Protein AF-A0AAP0FVP0-F1 (afdb_monomer_lite)

pLDDT: mean 71.21, std 11.7, range [42.75, 89.0]

Organism: NCBI:txid2320716

Secondar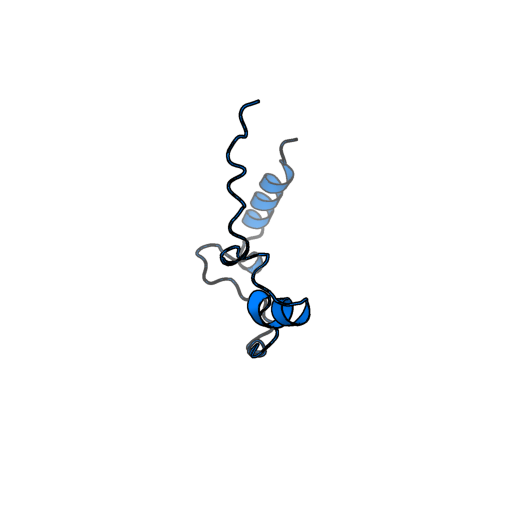y structure (DSSP, 8-state):
----------TTT-TTT--SSHHHHHHHHS--SSPPPPP-S--S----SSSS--GGGS-HHHHHHHHHHHHT---

Sequence (75 aa):
MKKGLMKELPLESSPYVKYADLEDYKDKAYGAHGHRQPVENARTGGATDGPTLSGGDLSPAQVKAADLMNRSGAV

Foldseek 3Di:
DPPPPPVPDPLCPDPPNVAPDDVSCCCPVVVVDPDDDDDPPDPPPDDDPPPDDDPVRDDPVRVVVVVVVVVPPDD

Radius of gyration: 24.07 Å; chains: 1; bounding box: 43×37×58 Å

InterPro domains:
  IPR018930 Late embryogenesis abundant protein, LEA-18 [PF10714] (2-71)

Structure (mmCIF, N/CA/C/O backbone):
data_AF-A0AAP0FVP0-F1
#
_entry.id   AF-A0AAP0FVP0-F1
#
loop_
_atom_site.group_PDB
_atom_site.id
_atom_site.type_symbol
_atom_site.label_atom_id
_atom_site.label_alt_id
_atom_site.label_comp_id
_atom_site.label_asym_id
_atom_site.label_entity_id
_atom_site.label_seq_id
_atom_site.pdbx_PDB_ins_code
_atom_site.Cartn_x
_atom_site.Cartn_y
_atom_site.Cartn_z
_atom_site.occupancy
_atom_site.B_iso_or_equiv
_atom_site.auth_seq_id
_atom_site.auth_comp_id
_atom_site.auth_asym_id
_atom_site.auth_atom_id
_atom_site.pdbx_PDB_model_num
ATOM 1 N N . MET A 1 1 ? -19.552 15.280 34.063 1.00 42.75 1 MET A N 1
ATOM 2 C CA . MET A 1 1 ? -18.580 14.929 33.003 1.00 42.75 1 MET A CA 1
ATOM 3 C C . MET A 1 1 ? -19.325 14.836 31.680 1.00 42.75 1 MET A C 1
ATOM 5 O O . MET A 1 1 ? -20.289 14.084 31.606 1.00 42.75 1 MET A O 1
ATOM 9 N N . LYS A 1 2 ? -18.947 15.626 30.665 1.00 49.22 2 LYS A N 1
ATOM 10 C CA . LYS A 1 2 ? -19.497 15.480 29.309 1.00 49.22 2 LYS A CA 1
ATOM 11 C C . LYS A 1 2 ? -18.977 14.154 28.754 1.00 49.22 2 LYS A C 1
ATOM 13 O O . LYS A 1 2 ? -17.811 14.071 28.386 1.00 49.22 2 LYS A O 1
ATOM 18 N N . LYS A 1 3 ? -19.822 13.119 28.740 1.00 54.34 3 LYS A N 1
ATOM 19 C CA . LYS A 1 3 ? -19.606 11.934 27.906 1.00 54.34 3 LYS A CA 1
ATOM 20 C C . LYS A 1 3 ? -19.731 12.424 26.469 1.00 54.34 3 LYS A C 1
ATOM 22 O O . LYS A 1 3 ? -20.831 12.468 25.927 1.00 54.34 3 LYS A O 1
ATOM 27 N N . GLY A 1 4 ? -18.627 12.916 25.904 1.00 57.06 4 GLY A N 1
ATOM 28 C CA . GLY A 1 4 ? -18.530 13.063 24.462 1.00 57.06 4 GLY A CA 1
ATOM 29 C C . GLY A 1 4 ? -18.970 11.728 23.891 1.00 57.06 4 GLY A C 1
ATOM 30 O O . GLY A 1 4 ? -18.475 10.696 24.345 1.00 57.06 4 GLY A O 1
ATOM 31 N N . LEU A 1 5 ? -19.983 11.753 23.026 1.00 61.16 5 LEU A N 1
ATOM 32 C CA . LEU A 1 5 ? -20.359 10.615 22.207 1.00 61.16 5 LEU A CA 1
ATOM 33 C C . LEU A 1 5 ? -19.048 10.107 21.605 1.00 61.16 5 LEU A C 1
ATOM 35 O O . LEU A 1 5 ? -18.533 10.700 20.658 1.00 61.16 5 LEU A O 1
ATOM 39 N N . MET A 1 6 ? -18.474 9.058 22.188 1.00 60.34 6 MET A N 1
ATOM 40 C CA . MET A 1 6 ? -17.509 8.233 21.494 1.00 60.34 6 MET A CA 1
ATOM 41 C C . MET A 1 6 ? -18.384 7.587 20.433 1.00 60.34 6 MET A C 1
ATOM 43 O O . MET A 1 6 ? -19.004 6.560 20.689 1.00 60.34 6 MET A O 1
ATOM 47 N N . LYS A 1 7 ? -18.613 8.305 19.324 1.00 65.94 7 LYS A N 1
ATOM 48 C CA . LYS A 1 7 ? -19.234 7.749 18.132 1.00 65.94 7 LYS A CA 1
ATOM 49 C C . LYS A 1 7 ? -18.309 6.610 17.782 1.00 65.94 7 LYS A C 1
ATOM 51 O O . LYS A 1 7 ? -17.211 6.845 17.285 1.00 65.94 7 LYS A O 1
ATOM 56 N N . GLU A 1 8 ? -18.713 5.424 18.203 1.00 70.44 8 GLU A N 1
ATOM 57 C CA . GLU A 1 8 ? -18.005 4.198 17.934 1.00 70.44 8 GLU A CA 1
ATOM 58 C C . GLU A 1 8 ? -17.735 4.203 16.435 1.00 70.44 8 GLU A C 1
ATOM 60 O O . GLU A 1 8 ? -18.645 4.433 15.629 1.00 70.44 8 GLU A O 1
ATOM 65 N N . LEU A 1 9 ? -16.451 4.143 16.077 1.00 72.94 9 LEU A N 1
ATOM 66 C CA . LEU A 1 9 ? -16.070 4.107 14.676 1.00 72.94 9 LEU A CA 1
ATOM 67 C C . LEU A 1 9 ? -16.810 2.920 14.068 1.00 72.94 9 LEU A C 1
ATOM 69 O O . LEU A 1 9 ? -16.786 1.848 14.670 1.00 72.94 9 LEU A O 1
ATOM 73 N N . PRO A 1 10 ? -17.504 3.096 12.935 1.00 76.94 10 PRO A N 1
ATOM 74 C CA . PRO A 1 10 ? -18.343 2.043 12.400 1.00 76.94 10 PRO A CA 1
ATOM 75 C C . PRO A 1 10 ? -17.442 0.913 11.899 1.00 76.94 10 PRO A C 1
ATOM 77 O O . PRO A 1 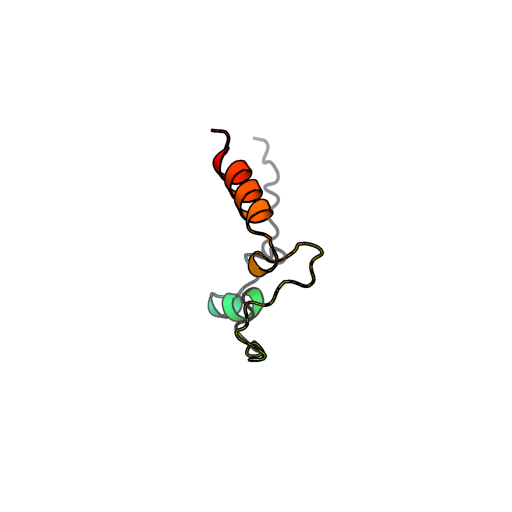10 ? -16.922 0.961 10.782 1.00 76.94 10 PRO A O 1
ATOM 80 N N . LEU A 1 11 ? -17.215 -0.077 12.768 1.00 78.69 11 LEU A N 1
ATOM 81 C CA . LEU A 1 11 ? -16.317 -1.196 12.510 1.00 78.69 11 LEU A CA 1
ATOM 82 C C . LEU A 1 11 ? -16.844 -2.002 11.318 1.00 78.69 11 LEU A C 1
ATOM 84 O O . LEU A 1 11 ? -16.116 -2.221 10.358 1.00 78.69 11 LEU A O 1
ATOM 88 N N . GLU A 1 12 ? -18.147 -2.279 11.289 1.00 75.94 12 GLU A N 1
ATOM 89 C CA . GLU A 1 12 ? -18.793 -3.048 10.215 1.00 75.94 12 GLU A CA 1
ATOM 90 C C . GLU A 1 12 ? -18.638 -2.429 8.814 1.00 75.94 12 GLU A C 1
ATOM 92 O O . GLU A 1 12 ? -18.585 -3.143 7.816 1.00 75.94 12 GLU A O 1
ATOM 97 N N . SER A 1 13 ? -18.544 -1.097 8.710 1.00 79.19 13 SER A N 1
ATOM 98 C C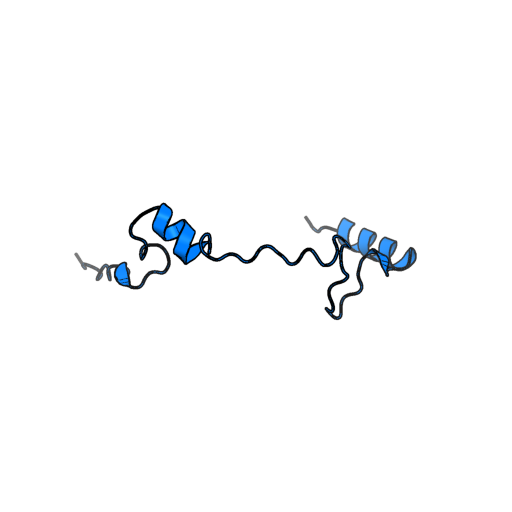A . SER A 1 13 ? -18.333 -0.410 7.426 1.00 79.19 13 SER A CA 1
ATOM 99 C C . SER A 1 13 ? -16.874 -0.035 7.168 1.00 79.19 13 SER A C 1
ATOM 101 O O . SER A 1 13 ? -16.566 0.558 6.133 1.00 79.19 13 SER A O 1
ATOM 103 N N . SER A 1 14 ? -15.972 -0.292 8.114 1.00 79.19 14 SER A N 1
ATOM 104 C C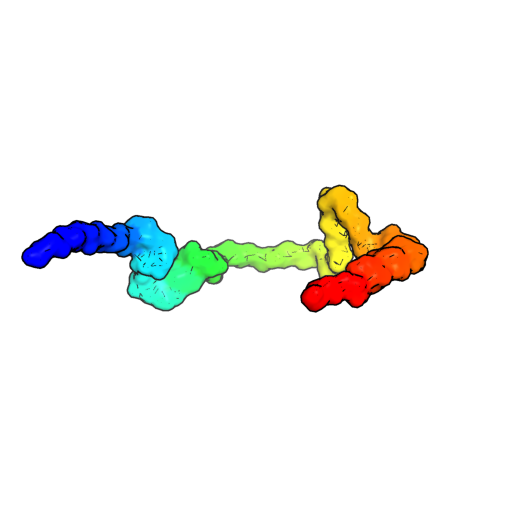A . SER A 1 14 ? -14.581 0.124 7.991 1.00 79.19 14 SER A CA 1
ATOM 105 C C . SER A 1 14 ? -13.831 -0.826 7.053 1.00 79.19 14 SER A C 1
ATOM 107 O O . SER A 1 14 ? -13.852 -2.046 7.240 1.00 79.19 14 SER A O 1
ATOM 109 N N . PRO A 1 15 ? -13.103 -0.297 6.052 1.00 80.75 15 PRO A N 1
ATOM 110 C CA . PRO A 1 15 ? -12.383 -1.118 5.085 1.00 80.75 15 PRO A CA 1
ATOM 111 C C . PRO A 1 15 ? -11.260 -1.955 5.712 1.00 80.75 15 PRO A C 1
ATOM 113 O O . PRO A 1 15 ? -10.748 -2.839 5.030 1.00 80.75 15 PRO A O 1
ATOM 116 N N . TYR A 1 16 ? -10.888 -1.689 6.971 1.00 74.69 16 TYR A N 1
ATOM 117 C CA . TYR A 1 16 ? -9.770 -2.327 7.673 1.00 74.69 16 TYR A CA 1
ATOM 118 C C . TYR A 1 16 ? -10.172 -3.427 8.655 1.00 74.69 16 TYR A C 1
ATOM 120 O O . TYR A 1 16 ? -9.325 -4.234 9.017 1.00 74.69 16 TYR A O 1
ATOM 128 N N . VAL A 1 17 ? -11.430 -3.468 9.095 1.00 80.06 17 VAL A N 1
ATOM 129 C CA . VAL A 1 17 ? -11.893 -4.448 10.102 1.00 80.06 17 VAL A CA 1
ATOM 130 C C . VAL A 1 17 ? -13.039 -5.324 9.593 1.00 80.06 17 VAL A C 1
ATOM 132 O O . VAL A 1 17 ? -13.532 -6.174 10.317 1.00 80.06 17 VAL A O 1
ATOM 135 N N . LYS A 1 18 ? -13.421 -5.166 8.322 1.00 84.81 18 LYS A N 1
ATOM 136 C CA . LYS A 1 18 ? -14.452 -5.963 7.638 1.00 84.81 18 LYS A CA 1
ATOM 137 C C . LYS A 1 18 ? -14.032 -7.401 7.280 1.00 84.81 18 LYS A C 1
ATOM 139 O O . LYS A 1 18 ? -14.736 -8.052 6.509 1.00 84.81 18 LYS A O 1
ATOM 144 N N . TYR A 1 19 ? -12.865 -7.858 7.734 1.00 86.44 19 TYR A N 1
ATOM 145 C CA . TYR A 1 19 ? -12.313 -9.174 7.398 1.00 86.44 19 TYR A CA 1
ATOM 146 C C . TYR A 1 19 ? -12.425 -10.103 8.598 1.00 86.44 19 TYR A C 1
ATOM 148 O O . TYR A 1 19 ? -12.158 -9.687 9.724 1.00 86.44 19 TYR A O 1
ATOM 156 N N . ALA A 1 20 ? -12.814 -11.352 8.348 1.00 88.12 20 ALA A N 1
ATOM 157 C CA . ALA A 1 20 ? -13.019 -12.329 9.415 1.00 88.12 20 ALA A CA 1
ATOM 158 C C . ALA A 1 20 ? -11.694 -12.779 10.053 1.00 88.12 20 ALA A C 1
ATOM 160 O O . ALA A 1 20 ? -11.612 -12.959 11.268 1.00 88.12 20 ALA A O 1
ATOM 161 N N . ASP A 1 21 ? -10.657 -12.940 9.231 1.00 89.00 21 ASP A N 1
ATOM 162 C CA . ASP A 1 21 ? -9.320 -13.363 9.633 1.00 89.00 21 ASP A CA 1
ATOM 163 C C . ASP A 1 21 ? -8.256 -12.913 8.607 1.00 89.00 21 ASP A C 1
ATOM 165 O O . ASP A 1 21 ? -8.525 -12.144 7.676 1.00 89.00 21 ASP A O 1
ATOM 169 N N . LEU A 1 22 ? -7.014 -13.364 8.807 1.00 87.81 22 LEU A N 1
ATOM 170 C CA . LEU A 1 22 ? -5.886 -13.030 7.937 1.00 87.81 22 LEU A CA 1
ATOM 171 C C . LEU A 1 22 ? -5.999 -13.633 6.535 1.00 87.81 22 LEU A C 1
ATOM 173 O O . LEU A 1 22 ? -5.509 -13.019 5.588 1.00 87.81 22 LEU A O 1
ATOM 177 N N . GLU A 1 23 ? -6.602 -14.810 6.388 1.00 87.31 23 GLU A N 1
ATOM 178 C CA . GLU A 1 23 ? -6.757 -15.441 5.077 1.00 87.31 23 GLU A CA 1
ATOM 179 C C . GLU A 1 23 ? -7.847 -14.718 4.275 1.00 87.31 23 GLU A C 1
ATOM 181 O O . GLU A 1 23 ? -7.628 -14.369 3.117 1.00 87.31 23 GLU A O 1
ATOM 186 N N . ASP A 1 24 ? -8.947 -14.331 4.927 1.00 87.88 24 ASP A N 1
ATOM 187 C CA . ASP A 1 24 ? -10.002 -13.502 4.338 1.00 87.88 24 ASP A CA 1
ATOM 188 C C . ASP A 1 24 ? -9.481 -12.130 3.871 1.00 87.88 24 ASP A C 1
ATOM 190 O O . ASP A 1 24 ? -9.858 -11.633 2.806 1.00 87.88 24 ASP A O 1
ATOM 194 N N . TYR A 1 25 ? -8.566 -11.521 4.637 1.00 84.88 25 TYR A N 1
ATOM 195 C CA . TYR A 1 25 ? -7.877 -10.292 4.232 1.00 84.88 25 TYR A CA 1
ATOM 196 C C . TYR A 1 25 ? -7.010 -10.499 2.984 1.00 84.88 25 TYR A C 1
ATOM 198 O O . TYR A 1 25 ? -7.081 -9.701 2.046 1.00 84.88 25 TYR A O 1
ATOM 206 N N . LYS A 1 26 ? -6.197 -11.561 2.938 1.00 83.88 26 LYS A N 1
ATOM 207 C CA . LYS A 1 26 ? -5.349 -11.859 1.772 1.00 83.88 26 LYS A CA 1
ATOM 208 C C . LYS A 1 26 ? -6.193 -12.073 0.517 1.00 83.88 26 LYS A C 1
ATOM 210 O O . LYS A 1 26 ? -5.891 -11.499 -0.529 1.00 83.88 26 LYS A O 1
ATOM 215 N N . ASP A 1 27 ? -7.278 -12.828 0.628 1.00 84.06 27 ASP A N 1
ATOM 216 C CA . ASP A 1 27 ? -8.138 -13.124 -0.512 1.00 84.06 27 ASP A CA 1
ATOM 217 C C . ASP A 1 27 ? -8.887 -11.881 -1.005 1.00 84.06 27 ASP A C 1
ATOM 219 O O . ASP A 1 27 ? -8.819 -11.554 -2.192 1.00 84.06 27 ASP A O 1
ATOM 223 N N . LYS A 1 28 ? -9.561 -11.145 -0.110 1.00 82.06 28 LYS A N 1
ATOM 224 C CA . LYS A 1 28 ? -10.438 -10.022 -0.492 1.00 82.06 28 LYS A CA 1
ATOM 225 C C . LYS A 1 28 ? -9.716 -8.694 -0.698 1.00 82.06 28 LYS A C 1
ATOM 227 O O . LYS A 1 28 ? -10.156 -7.898 -1.525 1.00 82.06 28 LYS A O 1
ATOM 232 N N . ALA A 1 29 ? -8.676 -8.403 0.083 1.00 80.75 29 ALA A N 1
ATOM 233 C CA . ALA A 1 29 ? -7.984 -7.112 0.041 1.00 80.75 29 ALA A CA 1
ATOM 234 C C . ALA A 1 29 ? -6.763 -7.143 -0.877 1.00 80.75 29 ALA A C 1
ATOM 236 O O . ALA A 1 29 ? -6.519 -6.185 -1.608 1.00 80.75 29 ALA A O 1
ATOM 237 N N . TYR A 1 30 ? -6.000 -8.238 -0.839 1.00 78.31 30 TYR A N 1
ATOM 238 C CA . TYR A 1 30 ? -4.797 -8.396 -1.655 1.00 78.31 30 TYR A CA 1
ATOM 239 C C . TYR A 1 30 ? -5.082 -9.076 -3.004 1.00 78.31 30 TYR A C 1
ATOM 241 O O . TYR A 1 30 ? -4.217 -9.095 -3.876 1.00 78.31 30 TYR A O 1
ATOM 249 N N . GLY A 1 31 ? -6.292 -9.616 -3.203 1.00 74.25 31 GLY A N 1
ATOM 250 C CA . GLY A 1 31 ? -6.657 -10.310 -4.438 1.00 74.25 31 GLY A CA 1
ATOM 251 C C . GLY A 1 31 ? -5.876 -11.611 -4.629 1.00 74.25 31 GLY A C 1
ATOM 252 O O . GLY A 1 31 ? -5.569 -11.983 -5.761 1.00 74.25 31 GLY A O 1
ATOM 253 N N . ALA A 1 32 ? -5.520 -12.291 -3.530 1.00 68.81 32 ALA A N 1
ATOM 254 C CA . ALA A 1 32 ? -4.753 -13.536 -3.575 1.00 68.81 32 ALA A CA 1
ATOM 255 C C . ALA A 1 32 ? -5.494 -14.663 -4.322 1.00 68.81 32 ALA A C 1
ATOM 257 O O . ALA A 1 32 ? -4.857 -15.565 -4.872 1.00 68.81 32 ALA A O 1
ATOM 258 N N . HIS A 1 33 ? -6.824 -14.574 -4.421 1.00 71.38 33 HIS A N 1
ATOM 259 C CA . HIS A 1 33 ? -7.647 -15.496 -5.191 1.00 71.38 33 HIS A CA 1
ATOM 260 C C . HIS A 1 33 ? -8.003 -14.936 -6.576 1.00 71.38 33 HIS A C 1
ATOM 262 O O . HIS A 1 33 ? -8.502 -13.821 -6.710 1.00 71.38 33 HIS A O 1
ATOM 268 N N . GLY A 1 34 ? -7.791 -15.735 -7.626 1.00 71.06 34 GLY A N 1
ATOM 269 C CA . GLY A 1 34 ? -8.150 -15.353 -8.996 1.00 71.06 34 GLY A CA 1
ATOM 270 C C . GLY A 1 34 ? -7.201 -14.349 -9.657 1.00 71.06 34 GLY A C 1
ATOM 271 O O . GLY A 1 34 ? -7.534 -13.825 -10.724 1.00 71.06 34 GLY A O 1
ATOM 272 N N . HIS A 1 35 ? -6.018 -14.102 -9.075 1.00 68.19 35 HIS A N 1
ATOM 273 C CA . HIS A 1 35 ? -4.957 -13.368 -9.761 1.00 68.19 35 HIS A CA 1
ATOM 274 C C . HIS A 1 35 ? -4.660 -14.077 -11.092 1.00 68.19 35 HIS A C 1
ATOM 276 O O . HIS A 1 35 ? -4.305 -15.258 -11.140 1.00 68.19 35 HIS A O 1
ATOM 282 N N . ARG A 1 36 ? -4.865 -13.362 -12.201 1.00 71.38 36 ARG A N 1
ATOM 283 C CA . ARG A 1 36 ? -4.347 -13.810 -13.490 1.00 71.38 36 ARG A CA 1
ATOM 284 C C . ARG A 1 36 ? -2.856 -13.548 -13.450 1.00 71.38 36 ARG A C 1
ATOM 286 O O . ARG A 1 36 ? -2.457 -12.423 -13.144 1.00 71.38 36 ARG A O 1
ATOM 293 N N . GLN A 1 37 ? -2.067 -14.572 -13.762 1.00 72.94 37 GLN A N 1
ATOM 294 C CA . GLN A 1 37 ? -0.642 -14.385 -14.004 1.00 72.94 37 GLN A CA 1
ATOM 295 C C . GLN A 1 37 ? -0.480 -13.195 -14.956 1.00 72.94 37 GLN A C 1
ATOM 297 O O . GLN A 1 37 ? -1.236 -13.118 -15.939 1.00 72.94 37 GLN A O 1
ATOM 302 N N . PRO A 1 38 ? 0.4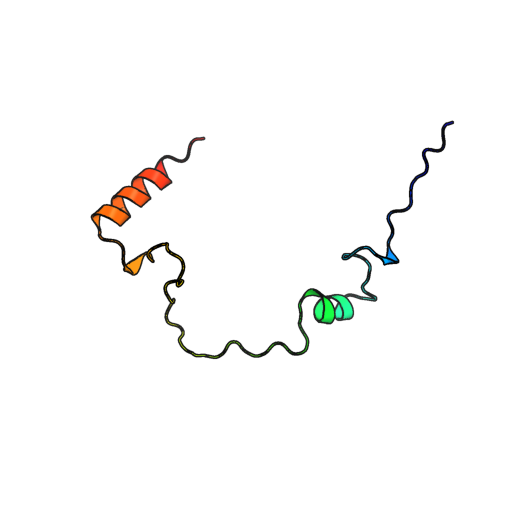35 -12.251 -14.665 1.00 68.19 38 PRO A N 1
ATOM 303 C CA . PRO A 1 38 ? 0.772 -11.211 -15.616 1.00 68.19 38 PRO A CA 1
ATOM 304 C C . PRO A 1 38 ? 1.033 -11.883 -16.955 1.00 68.19 38 PRO A C 1
ATOM 306 O O . PRO A 1 38 ? 1.755 -12.879 -17.022 1.00 68.19 38 PRO A O 1
ATOM 309 N N . VAL A 1 39 ? 0.390 -11.393 -18.011 1.00 72.44 39 VAL A N 1
ATOM 310 C CA . VAL A 1 39 ? 0.662 -11.926 -19.339 1.00 72.44 39 VAL A CA 1
ATOM 311 C C . VAL A 1 39 ? 2.157 -11.723 -19.572 1.00 72.44 39 VAL A C 1
ATOM 313 O O . VAL A 1 39 ? 2.630 -10.591 -19.472 1.00 72.44 39 VAL A O 1
ATOM 316 N N . GLU A 1 40 ? 2.905 -12.794 -19.853 1.00 66.12 40 GLU A N 1
ATOM 317 C CA . GLU A 1 40 ? 4.354 -12.741 -20.111 1.00 66.12 40 GLU A CA 1
ATOM 318 C C . GLU A 1 40 ? 4.688 -12.070 -21.456 1.00 66.12 40 GLU A C 1
ATOM 320 O O . GLU A 1 40 ? 5.644 -12.420 -22.148 1.00 66.12 40 GLU A O 1
ATOM 325 N N . ASN A 1 41 ? 3.905 -11.071 -21.848 1.00 56.72 41 ASN A N 1
ATOM 326 C CA . ASN A 1 41 ? 4.165 -10.268 -23.018 1.00 56.72 41 ASN A CA 1
ATOM 327 C C . ASN A 1 41 ? 5.197 -9.218 -22.627 1.00 56.72 41 ASN A C 1
ATOM 329 O O . ASN A 1 41 ? 4.890 -8.075 -22.309 1.00 56.72 41 ASN A O 1
ATOM 333 N N . ALA A 1 42 ? 6.435 -9.694 -22.691 1.00 54.97 42 ALA A N 1
ATOM 334 C CA . ALA A 1 42 ? 7.672 -8.950 -22.718 1.00 54.97 42 ALA A CA 1
ATOM 335 C C . ALA A 1 42 ? 8.136 -8.388 -21.366 1.00 54.97 42 ALA A C 1
ATOM 337 O O . ALA A 1 42 ? 7.752 -7.320 -20.904 1.00 54.97 42 ALA A O 1
ATOM 338 N N . ARG A 1 43 ? 9.159 -9.055 -20.823 1.00 53.78 43 ARG A N 1
ATOM 339 C CA . ARG A 1 43 ? 10.146 -8.482 -19.894 1.00 53.78 43 ARG A CA 1
ATOM 340 C C . ARG A 1 43 ? 10.984 -7.366 -20.547 1.00 53.78 43 ARG A C 1
ATOM 342 O O . ARG A 1 43 ? 12.122 -7.143 -20.146 1.00 53.78 43 ARG A O 1
ATOM 349 N N . THR A 1 44 ? 10.480 -6.685 -21.571 1.00 55.34 44 THR A N 1
ATOM 350 C CA . THR A 1 44 ? 11.021 -5.385 -21.947 1.00 55.34 44 THR A CA 1
ATOM 351 C C . THR A 1 44 ? 10.454 -4.406 -20.945 1.00 55.34 44 THR A C 1
ATOM 353 O O . THR A 1 44 ? 9.237 -4.293 -20.841 1.00 55.34 44 THR A O 1
ATOM 356 N N . GLY A 1 45 ? 11.326 -3.741 -20.185 1.00 56.75 45 GLY A N 1
ATOM 357 C CA . GLY A 1 45 ? 10.966 -2.550 -19.422 1.00 56.75 45 GLY A CA 1
ATOM 358 C C . GLY A 1 45 ? 10.339 -1.556 -20.388 1.00 56.75 45 GLY A C 1
ATOM 359 O O . GLY A 1 45 ? 11.041 -0.845 -21.099 1.00 56.75 45 GLY A O 1
ATOM 360 N N . GLY A 1 46 ? 9.020 -1.646 -20.515 1.00 52.34 46 GLY A N 1
ATOM 361 C CA . GLY A 1 46 ? 8.251 -0.945 -21.516 1.00 52.34 46 GLY A CA 1
ATOM 362 C C . GLY A 1 46 ? 8.117 0.481 -21.057 1.00 52.34 46 GLY A C 1
ATOM 363 O O . GLY A 1 46 ? 7.625 0.734 -19.954 1.00 52.34 46 GLY A O 1
ATOM 364 N N . ALA A 1 47 ? 8.582 1.388 -21.907 1.00 59.97 47 ALA A N 1
ATOM 365 C CA . ALA A 1 47 ? 8.217 2.775 -21.820 1.00 59.97 47 ALA A CA 1
ATOM 366 C C . ALA A 1 47 ? 6.720 2.876 -21.548 1.00 59.97 47 ALA A C 1
ATOM 368 O O . ALA A 1 47 ? 5.906 2.271 -22.245 1.00 59.97 47 ALA A O 1
ATOM 369 N N . THR A 1 48 ? 6.364 3.564 -20.470 1.00 57.72 48 THR A N 1
ATOM 370 C CA . THR A 1 48 ? 4.960 3.845 -20.201 1.00 57.72 48 THR A CA 1
ATOM 371 C C . THR A 1 48 ? 4.451 4.670 -21.382 1.00 57.72 48 THR A C 1
ATOM 373 O O . THR A 1 48 ? 5.110 5.651 -21.719 1.00 57.72 48 THR A O 1
ATOM 376 N N . ASP A 1 49 ? 3.275 4.377 -21.940 1.00 56.84 49 ASP A N 1
ATOM 377 C CA . ASP A 1 49 ? 2.573 5.285 -22.874 1.00 56.84 49 ASP A CA 1
ATOM 378 C C . ASP A 1 49 ? 2.092 6.585 -22.181 1.00 56.84 49 ASP A C 1
ATOM 380 O O . ASP A 1 49 ? 1.182 7.279 -22.637 1.00 56.84 49 ASP A O 1
ATOM 384 N N . GLY A 1 50 ? 2.668 6.928 -21.027 1.00 65.12 50 GLY A N 1
ATOM 385 C CA . GLY A 1 50 ? 2.550 8.255 -20.461 1.00 65.12 50 GLY A CA 1
ATOM 386 C C . GLY A 1 50 ? 3.263 9.270 -21.362 1.00 65.12 50 GLY A C 1
ATOM 387 O O . GLY A 1 50 ? 4.235 8.933 -22.034 1.00 65.12 50 GLY A O 1
ATOM 388 N N . PRO A 1 51 ? 2.865 10.552 -21.340 1.00 58.97 51 PRO A N 1
ATOM 389 C CA . PRO A 1 51 ? 3.542 11.619 -22.089 1.00 58.97 51 PRO A CA 1
ATOM 390 C C . PRO A 1 51 ? 4.991 11.875 -21.625 1.00 58.97 51 PRO A C 1
ATOM 392 O O . PRO A 1 51 ? 5.640 12.818 -22.077 1.00 58.97 51 PRO A O 1
ATOM 395 N N . THR A 1 52 ? 5.499 11.081 -20.686 1.00 66.12 52 THR A N 1
ATOM 396 C CA . THR A 1 52 ? 6.845 11.177 -20.145 1.00 66.12 52 THR A CA 1
ATOM 397 C C . THR A 1 52 ? 7.742 10.187 -20.875 1.00 66.12 52 THR A C 1
ATOM 399 O O . THR A 1 52 ? 7.559 8.977 -20.773 1.00 66.12 52 THR A O 1
ATOM 402 N N . LEU A 1 53 ? 8.725 10.725 -21.598 1.00 64.56 53 LEU A N 1
ATOM 403 C CA . LEU A 1 53 ? 9.764 9.939 -22.260 1.00 64.56 53 LEU A CA 1
ATOM 404 C C . LEU A 1 53 ? 10.450 9.005 -21.261 1.00 64.56 53 LEU A C 1
ATOM 406 O O . LEU A 1 53 ? 10.748 9.398 -20.128 1.00 64.56 53 LEU A O 1
ATOM 410 N N . SER A 1 54 ? 10.730 7.780 -21.693 1.00 69.94 54 SER A N 1
ATOM 411 C CA . SER A 1 54 ? 11.455 6.828 -20.859 1.00 69.94 54 SER A CA 1
ATOM 412 C C . SER A 1 54 ? 12.936 7.157 -20.813 1.00 69.94 54 SER A C 1
ATOM 414 O O . SER A 1 54 ? 13.481 7.768 -21.727 1.00 69.94 54 SER A O 1
ATOM 416 N N . GLY A 1 55 ? 13.615 6.730 -19.745 1.00 69.31 55 GLY A N 1
ATOM 417 C CA . GLY A 1 55 ? 15.034 7.042 -19.540 1.00 69.31 55 GLY A CA 1
ATOM 418 C C . GLY A 1 55 ? 15.945 6.608 -20.698 1.00 69.31 55 GLY A C 1
ATOM 419 O O . GLY A 1 55 ? 16.947 7.269 -20.951 1.00 69.31 55 GLY A O 1
ATOM 420 N N . GLY A 1 56 ? 15.580 5.544 -21.426 1.00 72.44 56 GLY A N 1
ATOM 421 C CA . GLY A 1 56 ? 16.302 5.074 -22.616 1.00 72.44 56 GLY A CA 1
ATOM 422 C C . GLY A 1 56 ? 16.121 5.943 -23.866 1.00 72.44 56 GLY A C 1
ATOM 423 O O . GLY A 1 56 ? 16.959 5.885 -24.761 1.00 72.44 56 GLY A O 1
ATOM 424 N N . ASP A 1 57 ? 15.078 6.775 -23.899 1.00 75.94 57 ASP A N 1
ATOM 425 C CA . ASP A 1 57 ? 14.764 7.688 -25.006 1.00 75.94 57 ASP A CA 1
ATOM 426 C C . ASP A 1 57 ? 15.328 9.101 -24.771 1.00 75.94 57 ASP A C 1
ATOM 428 O O . ASP A 1 57 ? 15.170 9.999 -25.601 1.00 75.94 57 ASP A O 1
ATOM 432 N N . LEU A 1 58 ? 15.986 9.326 -23.628 1.00 80.31 58 LEU A N 1
ATOM 433 C CA . LEU A 1 58 ? 16.624 10.597 -23.308 1.00 80.31 58 LEU A CA 1
ATOM 434 C C . LEU A 1 58 ? 17.989 10.702 -23.994 1.00 80.31 58 LEU A C 1
ATOM 436 O O . LEU A 1 58 ? 18.834 9.812 -23.906 1.00 80.31 58 LEU A O 1
ATOM 440 N N . SER A 1 59 ? 18.260 11.852 -24.611 1.00 85.38 59 SER A N 1
ATOM 441 C CA . SER A 1 59 ? 19.612 12.175 -25.067 1.00 85.38 59 SER A CA 1
ATOM 442 C C . SER A 1 59 ? 20.574 12.325 -23.876 1.00 85.38 59 SER A C 1
ATOM 444 O O . SER A 1 59 ? 20.153 12.729 -22.786 1.00 85.38 59 SER A O 1
ATOM 446 N N . PRO A 1 60 ? 21.891 12.124 -24.068 1.00 83.31 60 PRO A N 1
ATOM 447 C CA . PRO A 1 60 ? 22.880 12.308 -23.001 1.00 83.31 60 PRO A CA 1
ATOM 448 C C . PRO A 1 60 ? 22.825 13.690 -22.326 1.00 83.31 60 PRO A C 1
ATOM 450 O O . PRO A 1 60 ? 23.111 13.824 -21.138 1.00 83.31 60 PRO A O 1
ATOM 453 N N . ALA A 1 61 ? 22.425 14.726 -23.070 1.00 84.25 61 ALA A N 1
ATOM 454 C CA . ALA A 1 61 ? 22.245 16.074 -22.539 1.00 84.25 61 ALA A CA 1
ATOM 455 C C . ALA A 1 61 ? 21.028 16.177 -21.604 1.00 84.25 61 ALA A C 1
ATOM 457 O O . ALA A 1 61 ? 21.115 16.810 -20.553 1.00 84.25 61 ALA A O 1
ATOM 458 N N . GLN A 1 62 ? 19.917 15.525 -21.957 1.00 82.69 62 GLN A N 1
ATOM 459 C CA . GLN A 1 62 ? 18.709 15.467 -21.129 1.00 82.69 62 GLN A CA 1
ATOM 460 C C . GLN A 1 62 ? 18.938 14.647 -19.857 1.00 82.69 62 GLN A C 1
ATOM 462 O O . GLN A 1 62 ? 18.521 15.076 -18.784 1.00 82.69 62 GLN A O 1
ATOM 467 N N . VAL A 1 63 ? 19.670 13.530 -19.954 1.00 81.69 63 VAL A N 1
ATOM 468 C CA . VAL A 1 63 ? 20.088 12.736 -18.785 1.00 81.69 63 VAL A CA 1
ATOM 469 C C . VAL A 1 63 ? 20.919 13.594 -17.829 1.00 81.69 63 VAL A C 1
ATOM 471 O O . VAL A 1 63 ? 20.600 13.702 -16.649 1.00 81.69 63 VAL A O 1
ATOM 474 N N . LYS A 1 64 ? 21.929 14.303 -18.348 1.00 82.44 64 LYS A N 1
ATOM 475 C CA . LYS A 1 64 ? 22.787 15.179 -17.538 1.00 82.44 64 LYS A CA 1
ATOM 476 C C . LYS A 1 64 ? 22.014 16.331 -16.887 1.00 82.44 64 LYS A C 1
ATOM 478 O O . LYS A 1 64 ? 22.309 16.700 -15.753 1.00 82.44 64 LYS A O 1
ATOM 483 N N . ALA A 1 65 ? 21.043 16.911 -17.590 1.00 79.88 65 ALA A N 1
ATOM 484 C CA . ALA A 1 65 ? 20.187 17.957 -17.037 1.00 79.88 65 ALA A CA 1
ATOM 485 C C . ALA A 1 65 ? 19.308 17.422 -15.895 1.00 79.88 65 ALA A C 1
ATOM 487 O O . ALA A 1 65 ? 19.226 18.058 -14.845 1.00 79.88 65 ALA A O 1
ATOM 488 N N . ALA A 1 66 ? 18.710 16.239 -16.066 1.00 76.50 66 ALA A N 1
ATOM 489 C CA . ALA A 1 66 ? 17.934 15.577 -15.022 1.00 76.50 66 ALA A CA 1
ATOM 490 C C . ALA A 1 66 ? 18.792 15.255 -13.786 1.00 76.50 66 ALA A C 1
ATOM 492 O O . ALA A 1 66 ? 18.394 15.570 -12.667 1.00 76.50 66 ALA A O 1
ATOM 493 N N . ASP A 1 67 ? 20.001 14.724 -13.978 1.00 78.75 67 ASP A N 1
ATOM 494 C CA . ASP A 1 67 ? 20.931 14.423 -12.883 1.00 78.75 67 ASP A CA 1
ATOM 495 C C . ASP A 1 67 ? 21.333 15.666 -12.082 1.00 78.75 67 ASP A C 1
ATOM 497 O O . ASP A 1 67 ? 21.438 15.611 -10.855 1.00 78.75 67 ASP A O 1
ATOM 501 N N . LEU A 1 68 ? 21.550 16.801 -12.755 1.00 79.69 68 LEU A N 1
ATOM 502 C CA . LEU A 1 68 ? 21.873 18.066 -12.091 1.00 79.69 68 LEU A CA 1
ATOM 503 C C . LEU A 1 68 ? 20.698 18.582 -11.249 1.00 79.69 68 LEU A C 1
ATOM 505 O O . LEU A 1 68 ? 20.922 19.012 -10.119 1.00 79.69 68 LEU A O 1
ATOM 509 N N . MET A 1 69 ? 19.465 18.484 -11.760 1.00 74.56 69 MET A N 1
ATOM 510 C CA . MET A 1 69 ? 18.250 18.860 -11.022 1.00 74.56 69 MET A CA 1
ATOM 511 C C . MET A 1 69 ? 17.980 17.934 -9.826 1.00 74.56 69 MET A C 1
ATOM 513 O O . MET A 1 69 ? 17.570 18.393 -8.763 1.00 74.56 69 MET A O 1
ATOM 517 N N . ASN A 1 70 ? 18.253 16.636 -9.969 1.00 74.25 70 ASN A N 1
ATOM 518 C CA . ASN A 1 70 ? 18.053 15.649 -8.905 1.00 74.25 70 ASN A CA 1
ATOM 519 C C . ASN A 1 70 ? 19.130 15.731 -7.811 1.00 74.25 70 ASN A C 1
ATOM 521 O O . ASN A 1 70 ? 18.882 15.369 -6.663 1.00 74.25 70 ASN A O 1
ATOM 525 N N . ARG A 1 71 ? 20.335 16.210 -8.150 1.00 68.81 71 ARG A N 1
ATOM 526 C CA . ARG A 1 71 ? 21.443 16.392 -7.200 1.00 68.81 71 ARG A CA 1
ATOM 527 C C . ARG A 1 71 ? 21.283 17.637 -6.330 1.00 68.81 71 ARG A C 1
ATOM 529 O O . ARG A 1 71 ? 21.845 17.676 -5.241 1.00 68.81 71 ARG A O 1
ATOM 536 N N . SER A 1 72 ? 20.511 18.631 -6.766 1.00 63.94 72 SER A N 1
ATOM 537 C CA . SER A 1 72 ? 20.216 19.833 -5.979 1.00 63.94 72 SER A CA 1
ATOM 538 C C . SER A 1 72 ? 19.114 19.623 -4.937 1.00 63.94 72 SER A C 1
ATOM 540 O O . SER A 1 72 ? 18.381 20.564 -4.651 1.00 63.94 72 SER A O 1
ATOM 542 N N . GLY A 1 73 ? 18.981 18.412 -4.379 1.00 53.06 73 GLY A N 1
ATOM 543 C CA . GLY A 1 73 ? 18.087 18.151 -3.253 1.00 53.06 73 GLY A CA 1
ATOM 544 C C . GLY A 1 73 ? 18.300 19.209 -2.174 1.00 53.06 73 GLY A C 1
ATOM 545 O O . GLY A 1 73 ? 19.349 19.241 -1.532 1.00 53.06 73 GLY A O 1
ATOM 546 N N . ALA A 1 74 ? 17.331 20.114 -2.042 1.00 49.06 74 ALA A N 1
ATOM 547 C CA . ALA A 1 74 ? 17.282 21.062 -0.950 1.00 49.06 74 ALA A CA 1
ATOM 548 C C . ALA A 1 74 ? 17.168 20.247 0.343 1.00 49.06 74 ALA A C 1
ATOM 550 O O . ALA A 1 74 ? 16.202 19.502 0.523 1.00 49.06 74 ALA A O 1
ATOM 551 N N . VAL A 1 75 ? 18.198 20.347 1.183 1.00 45.62 75 VAL A N 1
ATOM 552 C CA . VAL A 1 75 ? 18.067 20.136 2.628 1.00 45.62 75 VAL A CA 1
ATOM 553 C C .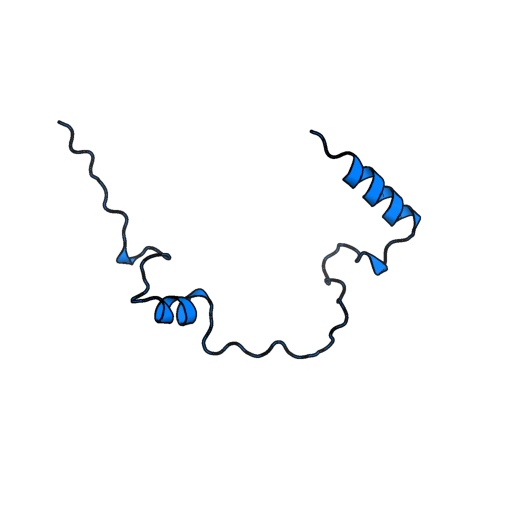 VAL A 1 75 ? 17.214 21.240 3.234 1.00 45.62 75 VAL A C 1
ATOM 555 O O . VAL A 1 75 ? 17.294 22.385 2.728 1.00 45.62 75 VAL A O 1
#